Protein 6EX9 (pdb70)

CATH classification: 3.30.420.10

Structure (mmCIF, N/CA/C/O backbone):
data_6EX9
#
_entry.id   6EX9
#
_cell.length_a   96.519
_cell.length_b   96.519
_cell.length_c   48.489
_cell.angle_alpha   90.00
_cell.angle_beta   90.00
_cell.angle_gamma   90.00
#
_symmetry.space_group_name_H-M   'P 41 21 2'
#
loop_
_entity.id
_entity.type
_entity.pdbx_description
1 polymer Integrase
2 polymer 'Inhibitor Peptide'
3 water water
#
loop_
_atom_site.group_PDB
_atom_site.id
_atom_site.type_symbol
_atom_site.label_atom_id
_atom_site.label_alt_id
_atom_site.label_comp_id
_atom_site.label_asym_id
_atom_site.label_entity_id
_atom_site.label_seq_id
_atom_site.pdbx_PDB_ins_code
_atom_site.Cartn_x
_atom_site.Cartn_y
_atom_site.Cartn_z
_atom_site.occupancy
_atom_site.B_iso_or_equiv
_atom_site.auth_seq_id
_atom_site.auth_comp_id
_atom_site.auth_asym_i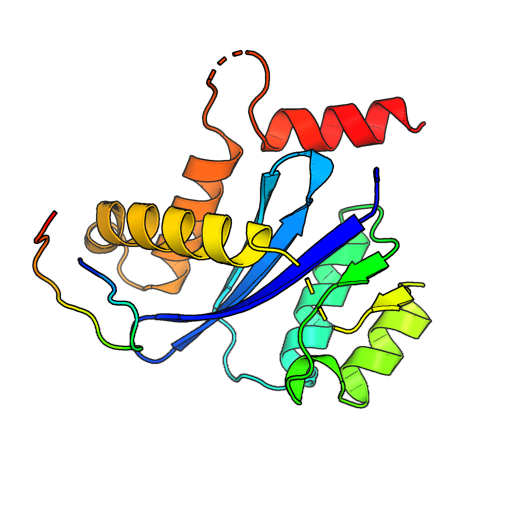d
_atom_site.auth_atom_id
_atom_site.pdbx_PDB_model_num
ATOM 1 N N . SER A 1 1 ? 26.448 34.509 14.068 1.00 70.15 57 SER A N 1
ATOM 2 C CA . SER A 1 1 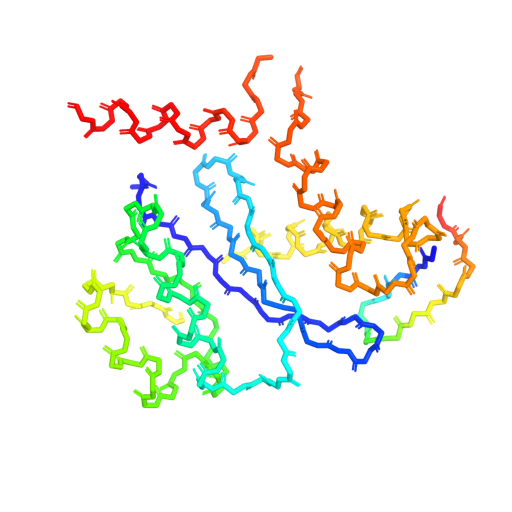? 25.420 34.594 13.027 1.00 66.24 57 SER A CA 1
ATOM 3 C C . SER A 1 1 ? 25.691 33.807 11.737 1.00 64.74 57 SER A C 1
ATOM 4 O O . SER A 1 1 ? 24.731 33.389 11.079 1.00 60.95 57 SER A O 1
ATOM 7 N N . PRO A 1 2 ? 26.975 33.614 11.343 1.00 67.40 58 PRO A N 1
ATOM 8 C CA . PRO A 1 2 ? 27.245 32.711 10.207 1.00 66.10 58 PRO A CA 1
ATOM 9 C C . PRO A 1 2 ? 26.601 31.323 10.295 1.00 58.49 58 PRO A C 1
ATOM 10 O O . PRO A 1 2 ? 26.381 30.705 9.248 1.00 51.89 58 PRO A O 1
ATOM 14 N N . GLY A 1 3 ? 26.276 30.828 11.501 1.00 56.03 59 GLY A N 1
ATOM 15 C CA . GLY A 1 3 ? 25.672 29.510 11.650 1.00 46.10 59 GLY A CA 1
ATOM 16 C C . GLY A 1 3 ? 24.335 29.406 12.375 1.00 46.75 59 GLY A C 1
ATOM 17 O O . GLY A 1 3 ? 24.029 28.350 12.939 1.00 45.99 59 GLY A O 1
ATOM 18 N N . ILE A 1 4 ? 23.517 30.463 12.366 1.00 47.90 60 ILE A N 1
ATOM 19 C CA . ILE A 1 4 ? 22.228 30.467 13.056 1.00 47.97 60 ILE A CA 1
ATOM 20 C C . ILE A 1 4 ? 21.108 30.282 12.035 1.00 44.09 60 ILE A C 1
ATOM 21 O O . ILE A 1 4 ? 21.037 31.008 11.039 1.00 42.81 60 ILE A O 1
ATOM 26 N N . TRP A 1 5 ? 20.231 29.319 12.285 1.00 41.69 61 TRP A N 1
ATOM 27 C CA . TRP A 1 5 ? 19.155 28.984 11.368 1.00 40.51 61 TRP A CA 1
ATOM 28 C C . TRP A 1 5 ? 17.834 28.972 12.116 1.00 48.77 61 TRP A C 1
ATOM 29 O O . TRP A 1 5 ? 17.769 28.616 13.295 1.00 45.14 61 TRP A O 1
ATOM 40 N N . GLN A 1 6 ? 16.777 29.349 11.414 1.00 45.29 62 GLN A N 1
ATOM 41 C CA . GLN A 1 6 ? 15.423 29.228 11.927 1.00 44.27 62 GLN A CA 1
ATOM 42 C C . GLN A 1 6 ? 14.692 28.158 11.130 1.00 47.44 62 GLN A C 1
ATOM 43 O O . GLN A 1 6 ? 14.701 28.181 9.888 1.00 39.80 62 GLN A O 1
ATOM 49 N N . LEU A 1 7 ? 14.066 27.225 11.844 1.00 43.56 63 LEU A N 1
ATOM 50 C CA . LEU A 1 7 ? 13.364 26.093 11.254 1.00 42.91 63 LEU A CA 1
ATOM 51 C C . LEU A 1 7 ? 11.896 26.167 11.629 1.00 51.65 63 LEU A C 1
ATOM 52 O O . LEU A 1 7 ? 11.564 26.382 12.800 1.00 51.65 63 LEU A O 1
ATOM 57 N N . ASP A 1 8 ? 11.018 25.970 10.653 1.00 45.97 64 ASP A N 1
ATOM 58 C CA . ASP A 1 8 ? 9.601 25.969 10.949 1.00 48.41 64 ASP A CA 1
ATOM 59 C C . ASP A 1 8 ? 8.894 24.909 10.127 1.00 52.75 64 ASP A C 1
ATOM 60 O O . ASP A 1 8 ? 9.409 24.392 9.133 1.00 48.83 64 ASP A O 1
ATOM 65 N N . CYS A 1 9 ? 7.679 24.609 10.557 1.00 55.66 65 CYS A N 1
ATOM 66 C CA . CYS A 1 9 ? 6.876 23.546 9.986 1.00 57.32 65 CYS A CA 1
ATOM 67 C C . CYS A 1 9 ? 5.526 24.138 9.607 1.00 57.77 65 CYS A C 1
ATOM 68 O O . CYS A 1 9 ? 4.773 24.573 10.481 1.00 57.32 65 CYS A O 1
ATOM 71 N N . THR A 1 10 ? 5.225 24.186 8.313 1.00 53.47 66 THR A N 1
ATOM 72 C CA . THR A 1 10 ? 3.969 24.761 7.860 1.00 53.13 66 THR A CA 1
ATOM 73 C C . THR A 1 10 ? 3.255 23.797 6.916 1.00 54.97 66 THR A C 1
ATOM 74 O O . THR A 1 10 ? 3.794 22.767 6.505 1.00 53.39 66 THR A O 1
ATOM 78 N N . HIS A 1 11 ? 2.015 24.145 6.579 1.00 52.74 67 HIS A N 1
ATOM 79 C CA . HIS A 1 11 ? 1.099 23.238 5.905 1.00 53.32 67 HIS A CA 1
ATOM 80 C C . HIS A 1 11 ? 0.584 23.878 4.630 1.00 49.05 67 HIS A C 1
ATOM 81 O O . HIS A 1 11 ? 0.134 25.025 4.659 1.00 54.37 67 HIS A O 1
ATOM 88 N N . LEU A 1 12 ? 0.644 23.131 3.524 1.00 49.25 68 LEU A N 1
ATOM 89 C CA . LEU A 1 12 ? 0.119 23.556 2.229 1.00 47.69 68 LEU A CA 1
ATOM 90 C C . LEU A 1 12 ? -0.502 22.366 1.536 1.00 47.20 68 LEU A C 1
ATOM 91 O O . LEU A 1 12 ? 0.129 21.313 1.447 1.00 47.11 68 LEU A O 1
ATOM 96 N N . GLU A 1 13 ? -1.710 22.556 1.001 1.00 50.55 69 GLU A N 1
ATOM 97 C CA . GLU A 1 13 ? -2.432 21.499 0.295 1.00 48.00 69 GLU A CA 1
ATOM 98 C C . GLU A 1 13 ? -2.586 20.254 1.160 1.00 42.51 69 GLU A C 1
ATOM 99 O O . GLU A 1 13 ? -2.563 19.130 0.665 1.00 47.88 69 GLU A O 1
ATOM 105 N N . GLY A 1 14 ? -2.751 20.445 2.464 1.00 47.12 70 GLY A N 1
ATOM 106 C CA . GLY A 1 14 ? -2.817 19.301 3.356 1.00 50.56 70 GLY A CA 1
ATOM 107 C C . GLY A 1 14 ? -1.556 18.467 3.360 1.00 55.76 70 GLY A C 1
ATOM 108 O O . GLY A 1 14 ? -1.628 17.239 3.453 1.00 57.48 70 GLY A O 1
ATOM 109 N N . LYS A 1 15 ? -0.399 19.101 3.218 1.00 53.68 71 LYS A N 1
ATOM 110 C CA . LYS A 1 15 ? 0.878 18.435 3.372 1.00 50.00 71 LYS A CA 1
ATOM 111 C C . LYS A 1 15 ? 1.743 19.272 4.298 1.00 50.58 71 LYS A C 1
ATOM 112 O O . LYS A 1 15 ? 1.404 20.402 4.654 1.00 51.02 71 LYS A O 1
ATOM 118 N N . VAL A 1 16 ? 2.882 18.715 4.676 1.00 50.74 72 VAL A N 1
ATOM 119 C CA . VAL A 1 16 ? 3.766 19.344 5.642 1.00 50.58 72 VAL A CA 1
ATOM 120 C C . VAL A 1 16 ? 5.015 19.813 4.919 1.00 44.86 72 VAL A C 1
ATOM 121 O O . VAL A 1 16 ? 5.622 19.050 4.156 1.00 50.44 72 VAL A O 1
ATOM 125 N N . ILE A 1 17 ? 5.390 21.065 5.150 1.00 41.95 73 ILE A N 1
ATOM 126 C CA . ILE A 1 17 ? 6.582 21.655 4.562 1.00 46.22 73 ILE A CA 1
ATOM 127 C C . ILE A 1 17 ? 7.523 22.059 5.678 1.00 42.57 73 ILE A C 1
ATOM 128 O O . ILE A 1 17 ? 7.160 22.855 6.551 1.00 45.85 73 ILE A O 1
ATOM 133 N N . LEU A 1 18 ? 8.733 21.541 5.627 1.00 40.17 74 LEU A N 1
ATOM 134 C CA . LEU A 1 18 ? 9.804 21.955 6.515 1.00 40.79 74 LEU A CA 1
ATOM 135 C C . LEU A 1 18 ? 10.583 23.104 5.895 1.00 43.06 74 LEU A C 1
ATOM 136 O O . LEU A 1 18 ? 11.041 23.000 4.750 1.00 41.34 74 LEU A O 1
ATOM 141 N N . VAL A 1 19 ? 10.751 24.187 6.647 1.00 36.73 75 VAL A N 1
ATOM 142 C CA . VAL A 1 19 ? 11.447 25.378 6.168 1.00 37.60 75 VAL A CA 1
ATOM 143 C C . VAL A 1 19 ? 12.617 25.692 7.083 1.00 43.92 75 VAL A C 1
ATOM 144 O O . VAL A 1 19 ? 12.432 25.857 8.299 1.00 38.76 75 VAL A O 1
ATOM 148 N N . ALA A 1 20 ? 13.811 25.798 6.493 1.00 33.67 76 ALA A N 1
ATOM 149 C CA . ALA A 1 20 ? 14.991 26.338 7.162 1.00 32.02 76 ALA A CA 1
ATOM 150 C C . ALA A 1 20 ? 15.393 27.670 6.528 1.00 38.13 76 ALA A C 1
ATOM 151 O O . ALA A 1 20 ? 15.516 27.786 5.295 1.00 31.05 76 ALA A O 1
ATOM 153 N N . VAL A 1 21 ? 15.595 28.670 7.376 1.00 31.40 77 VAL A N 1
ATOM 154 C CA . VAL A 1 21 ? 15.978 30.015 6.975 1.00 31.48 77 VAL A CA 1
ATOM 155 C C . VAL A 1 21 ? 17.301 30.331 7.633 1.00 36.35 77 VAL A C 1
ATOM 156 O O . VAL A 1 21 ? 17.408 30.299 8.865 1.00 33.36 77 VAL A O 1
ATOM 160 N N . HIS A 1 22 ? 18.310 30.613 6.826 1.00 28.49 78 HIS A N 1
ATOM 161 C CA . HIS A 1 22 ? 19.550 31.160 7.350 1.00 31.01 78 HIS A CA 1
ATOM 162 C C . HIS A 1 22 ? 19.320 32.640 7.643 1.00 34.78 78 HIS A C 1
ATOM 163 O O . HIS A 1 22 ? 19.254 33.466 6.721 1.00 30.38 78 HIS A O 1
ATOM 170 N N . VAL A 1 23 ? 19.201 32.979 8.927 1.00 35.19 79 VAL A N 1
ATOM 171 C CA . VAL A 1 23 ? 18.642 34.277 9.301 1.00 33.42 79 VAL A CA 1
ATOM 172 C C . VAL A 1 23 ? 19.450 35.420 8.703 1.00 34.22 79 VAL A C 1
ATOM 173 O O . VAL A 1 23 ? 18.887 36.394 8.195 1.00 39.28 79 VAL A O 1
ATOM 177 N N . ALA A 1 24 ? 20.775 35.300 8.714 1.00 34.84 80 ALA A N 1
ATOM 178 C CA . ALA A 1 24 ? 21.631 36.419 8.350 1.00 34.05 80 ALA A CA 1
ATOM 179 C C . ALA A 1 24 ? 21.573 36.738 6.864 1.00 35.22 80 ALA A C 1
ATOM 180 O O . ALA A 1 24 ? 21.854 37.874 6.461 1.00 35.31 80 ALA A O 1
ATOM 182 N N . SER A 1 25 ? 21.242 35.761 6.033 1.00 32.76 81 SER A N 1
ATOM 183 C CA . SER A 1 25 ? 21.240 35.964 4.594 1.00 28.56 81 SER A CA 1
ATOM 184 C C . SER A 1 25 ? 19.853 35.972 3.988 1.00 31.98 81 SER A C 1
ATOM 185 O O . SER A 1 25 ? 19.693 36.445 2.859 1.00 33.06 81 SER A O 1
ATOM 188 N N . GLY A 1 26 ? 18.862 35.437 4.689 1.00 34.19 82 GLY A N 1
ATOM 189 C CA . GLY A 1 26 ? 17.583 35.107 4.110 1.00 31.93 82 GLY A CA 1
ATOM 190 C C . GLY A 1 26 ? 17.577 33.872 3.227 1.00 31.98 82 GLY A C 1
ATOM 191 O O . GLY A 1 26 ? 16.544 33.567 2.641 1.00 33.19 82 GLY A O 1
ATOM 192 N N . TYR A 1 27 ? 18.689 33.148 3.122 1.00 32.67 83 TYR A N 1
ATOM 193 C CA . TYR A 1 27 ? 18.697 31.918 2.346 1.00 28.97 83 TYR A CA 1
ATOM 194 C C . TYR A 1 27 ? 17.740 30.895 2.938 1.00 33.98 83 TYR A C 1
ATOM 195 O O . TYR A 1 27 ? 17.642 30.722 4.167 1.00 30.49 83 TYR A O 1
ATOM 204 N N . ILE A 1 28 ? 17.054 30.185 2.052 1.00 25.88 84 ILE A N 1
ATOM 205 C CA . ILE A 1 28 ? 16.024 29.229 2.443 1.00 29.39 84 ILE A CA 1
ATOM 206 C C . ILE A 1 28 ? 16.329 27.847 1.885 1.00 34.89 84 ILE A C 1
ATOM 207 O O . ILE A 1 28 ? 16.790 27.695 0.742 1.00 30.04 84 ILE A O 1
ATOM 212 N N . GLU A 1 29 ? 16.042 26.838 2.691 1.00 29.49 85 GLU A N 1
ATOM 213 C CA . GLU A 1 29 ? 15.878 25.459 2.240 1.00 31.59 85 GLU A CA 1
ATOM 214 C C . GLU A 1 29 ? 14.556 24.920 2.752 1.00 35.79 85 GLU A C 1
ATOM 215 O O . GLU A 1 29 ? 14.137 25.230 3.873 1.00 35.50 85 GLU A O 1
ATOM 221 N N . ALA A 1 30 ? 13.895 24.113 1.927 1.00 32.98 86 ALA A N 1
ATOM 222 C CA . ALA A 1 30 ? 12.560 23.653 2.271 1.00 31.35 86 ALA A CA 1
ATOM 223 C C . ALA A 1 30 ? 12.319 22.294 1.641 1.00 42.04 86 ALA A C 1
ATOM 224 O O . ALA A 1 30 ? 12.895 21.963 0.598 1.00 41.66 86 ALA A O 1
ATOM 226 N N . GLU A 1 31 ? 11.457 21.508 2.277 1.00 38.64 87 GLU A N 1
ATOM 227 C CA . GLU A 1 31 ? 11.116 20.211 1.715 1.00 41.92 87 GLU A CA 1
ATOM 228 C C . GLU A 1 31 ? 9.732 19.790 2.179 1.00 39.30 87 GLU A C 1
ATOM 229 O O . GLU A 1 31 ? 9.319 20.114 3.296 1.00 40.17 87 GLU A O 1
ATOM 235 N N . VAL A 1 32 ? 9.012 19.091 1.307 1.00 46.78 88 VAL A N 1
ATOM 236 C CA . VAL A 1 32 ? 7.753 18.469 1.700 1.00 46.16 88 VAL A CA 1
ATOM 237 C C . VAL A 1 32 ? 8.078 17.130 2.346 1.00 45.82 88 VAL A C 1
ATOM 238 O O . VAL A 1 32 ? 8.726 16.279 1.730 1.00 46.72 88 VAL A O 1
ATOM 242 N N . ILE A 1 33 ? 7.681 16.966 3.604 1.00 46.53 89 ILE A N 1
ATOM 243 C CA . ILE A 1 33 ? 8.012 15.758 4.360 1.00 51.86 89 ILE A CA 1
ATOM 244 C C . ILE A 1 33 ? 6.773 14.876 4.470 1.00 55.98 89 ILE A C 1
ATOM 245 O O . ILE A 1 33 ? 5.644 15.389 4.534 1.00 57.29 89 ILE A O 1
ATOM 250 N N . PRO A 1 34 ? 6.941 13.553 4.483 1.00 60.03 90 PRO A N 1
ATOM 251 C CA . PRO A 1 34 ? 5.771 12.670 4.603 1.00 59.71 90 PRO A CA 1
ATOM 252 C C . PRO A 1 34 ? 4.943 12.918 5.845 1.00 60.84 90 PRO A C 1
ATOM 253 O O . PRO A 1 34 ? 3.710 12.855 5.772 1.00 61.87 90 PRO A O 1
ATOM 257 N N . ALA A 1 35 ? 5.576 13.212 6.981 1.00 59.81 91 ALA A N 1
ATOM 258 C CA . ALA A 1 35 ? 4.827 13.395 8.214 1.00 59.15 91 ALA A CA 1
ATOM 259 C C . ALA A 1 35 ? 5.597 14.298 9.164 1.00 62.56 91 ALA A C 1
ATOM 260 O O . ALA A 1 35 ? 6.830 14.366 9.133 1.00 62.28 91 ALA A O 1
ATOM 262 N N . GLU A 1 36 ? 4.841 14.967 10.036 1.00 65.11 92 GLU A N 1
ATOM 263 C CA . GLU A 1 36 ? 5.360 15.963 10.967 1.00 61.81 92 GLU A CA 1
ATOM 264 C C . GLU A 1 36 ? 6.030 15.301 12.170 1.00 6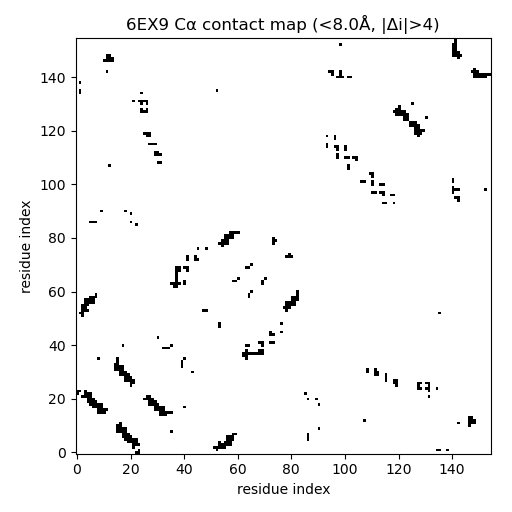7.59 92 GLU A C 1
ATOM 265 O O . GLU A 1 36 ? 5.701 15.609 13.321 1.00 67.88 92 GLU A O 1
ATOM 271 N N . THR A 1 37 ? 6.969 14.394 11.916 1.00 64.74 93 THR A N 1
ATOM 272 C CA . THR A 1 37 ? 7.599 13.594 12.955 1.00 59.54 93 THR A CA 1
ATOM 273 C C . THR A 1 37 ? 9.045 14.017 13.161 1.00 61.77 93 THR A C 1
ATOM 274 O O . THR A 1 37 ? 9.668 14.632 12.292 1.00 56.41 93 THR A O 1
ATOM 278 N N . GLY A 1 38 ? 9.575 13.662 14.334 1.00 60.71 94 GLY A N 1
ATOM 279 C CA . GLY A 1 38 ? 10.984 13.881 14.592 1.00 56.44 94 GLY A CA 1
ATOM 280 C C . GLY A 1 38 ? 11.883 13.163 13.605 1.00 53.78 94 GLY A C 1
ATOM 281 O O . GLY A 1 38 ? 12.948 13.674 13.248 1.00 52.80 94 GLY A O 1
ATOM 282 N N . GLN A 1 39 ? 11.472 11.976 13.147 1.00 51.79 95 GLN A N 1
ATOM 283 C CA . GLN A 1 39 ? 12.305 11.215 12.219 1.00 54.56 95 GLN A CA 1
ATOM 284 C C . GLN A 1 39 ? 12.585 12.021 10.954 1.00 46.25 95 GLN A C 1
ATOM 285 O O . GLN A 1 39 ? 13.736 12.175 10.552 1.00 43.48 95 GLN A O 1
ATOM 287 N N . GLU A 1 40 ? 11.541 12.583 10.349 1.00 48.47 96 GLU A N 1
ATOM 288 C CA . GLU A 1 40 ? 11.698 13.352 9.116 1.00 50.52 96 GLU A CA 1
ATOM 289 C C . GLU A 1 40 ? 12.432 14.669 9.352 1.00 45.08 96 GLU A C 1
ATOM 290 O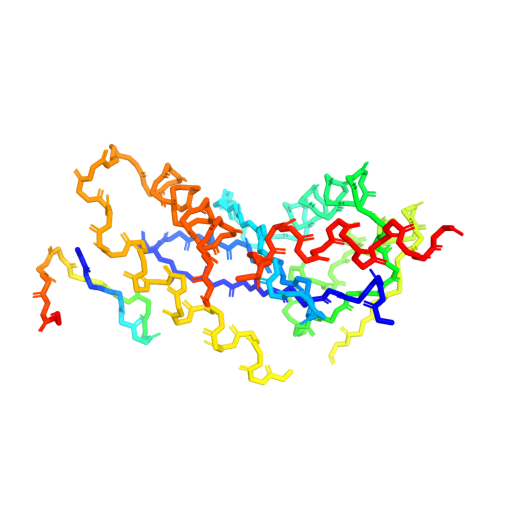 O . GLU A 1 40 ? 13.161 15.136 8.469 1.00 41.65 96 GLU A O 1
ATOM 296 N N . THR A 1 41 ? 12.259 15.273 10.530 1.00 43.04 97 THR A N 1
ATOM 297 C CA . THR A 1 41 ? 12.984 16.495 10.859 1.00 43.38 97 THR A CA 1
ATOM 298 C C . THR A 1 41 ? 14.461 16.209 11.082 1.00 43.53 97 THR A C 1
ATOM 299 O O . THR A 1 41 ? 15.322 17.041 10.763 1.00 41.89 97 THR A O 1
ATOM 303 N N . ALA A 1 42 ? 14.773 15.039 11.632 1.00 41.45 98 ALA A N 1
ATOM 304 C CA . ALA A 1 42 ? 16.165 14.675 11.851 1.00 41.45 98 ALA A CA 1
ATOM 305 C C . ALA A 1 42 ? 16.868 14.428 10.533 1.00 37.92 98 ALA A C 1
ATOM 306 O O . ALA A 1 42 ? 18.034 14.797 10.362 1.00 37.66 98 ALA A O 1
ATOM 308 N N . TYR A 1 43 ? 16.179 13.776 9.600 1.00 36.76 99 TYR A N 1
ATOM 309 C CA . TYR A 1 43 ? 16.754 13.570 8.283 1.00 39.95 99 TYR A CA 1
ATOM 310 C C . TYR A 1 43 ? 17.081 14.907 7.618 1.00 32.33 99 TYR A C 1
ATOM 311 O O . TYR A 1 43 ? 18.214 15.141 7.192 1.00 34.16 99 TYR A O 1
ATOM 320 N N . PHE A 1 44 ? 16.091 15.802 7.548 1.00 37.72 100 PHE A N 1
ATOM 321 C CA . PHE A 1 44 ? 16.265 17.136 6.977 1.00 35.05 100 PHE A CA 1
ATOM 322 C C . PHE A 1 44 ? 17.434 17.874 7.620 1.00 36.50 100 PHE A C 1
ATOM 323 O O . PHE A 1 44 ? 18.286 18.430 6.926 1.00 34.58 100 PHE A O 1
ATOM 331 N N . LEU A 1 45 ? 17.501 17.875 8.955 1.00 36.49 101 LEU A N 1
ATOM 332 C CA . LEU A 1 45 ? 18.596 18.549 9.641 1.00 37.25 101 LEU A CA 1
ATOM 333 C C . LEU A 1 45 ? 19.944 17.938 9.296 1.00 37.19 101 LEU A C 1
ATOM 334 O O . LEU A 1 45 ? 20.939 18.658 9.132 1.00 34.50 101 LEU A O 1
ATOM 339 N N . LEU A 1 46 ? 20.007 16.612 9.198 1.00 33.93 102 LEU A N 1
ATOM 340 C CA . LEU A 1 46 ? 21.275 15.973 8.876 1.00 36.84 102 LEU A CA 1
ATOM 341 C C . LEU A 1 46 ? 21.774 16.411 7.509 1.00 32.10 102 LEU A C 1
ATOM 342 O O . LEU A 1 46 ? 22.961 16.704 7.335 1.00 32.56 102 LEU A O 1
ATOM 347 N N . LYS A 1 47 ? 20.879 16.418 6.523 1.00 34.81 103 LYS A N 1
ATOM 348 C CA . LYS A 1 47 ? 21.211 16.941 5.201 1.00 36.60 103 LYS A CA 1
ATOM 349 C C . LYS A 1 47 ? 21.652 18.396 5.285 1.00 35.69 103 LYS A C 1
ATOM 350 O O . LYS A 1 47 ? 22.659 18.784 4.684 1.00 33.68 103 LYS A O 1
ATOM 356 N N . LEU A 1 48 ? 20.890 19.228 6.009 1.00 31.30 104 LEU A N 1
ATOM 357 C CA . LEU A 1 48 ? 21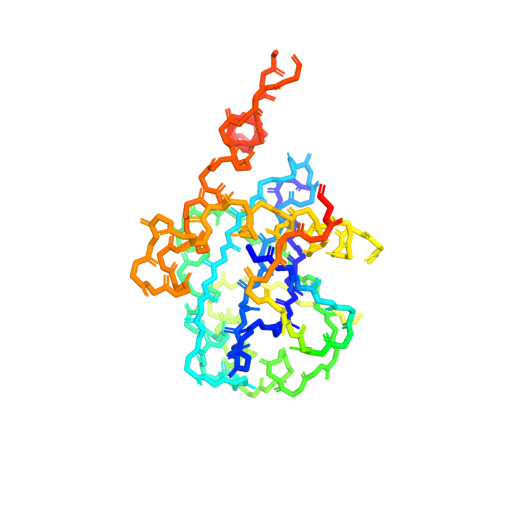.263 20.635 6.143 1.00 33.41 104 LEU A CA 1
ATOM 358 C C . LEU A 1 48 ? 22.666 20.778 6.716 1.00 34.79 104 LEU A C 1
ATOM 359 O O . LEU A 1 48 ? 23.472 21.591 6.245 1.00 30.42 104 LEU A O 1
ATOM 364 N N . ALA A 1 49 ? 22.978 20.001 7.743 1.00 33.91 105 ALA A N 1
ATOM 365 C CA . ALA A 1 49 ? 24.256 20.181 8.419 1.00 33.31 105 ALA A CA 1
ATOM 366 C C . ALA A 1 49 ? 25.437 19.717 7.575 1.00 34.05 105 ALA A C 1
ATOM 367 O O . ALA A 1 49 ? 26.559 20.156 7.818 1.00 34.09 105 ALA A O 1
ATOM 369 N N . GLY A 1 50 ? 25.225 18.828 6.607 1.00 33.56 106 GLY A N 1
ATOM 370 C CA . GLY A 1 50 ? 26.355 18.413 5.791 1.00 33.95 106 GLY A CA 1
ATOM 371 C C . GLY A 1 50 ? 26.729 19.385 4.691 1.00 36.36 106 GLY A C 1
ATOM 372 O O . GLY A 1 50 ? 27.782 19.228 4.063 1.00 37.94 106 GLY A O 1
ATOM 373 N N . ARG A 1 51 ? 25.863 20.362 4.431 1.00 38.57 107 ARG A N 1
ATOM 374 C CA . ARG A 1 51 ? 26.042 21.404 3.421 1.00 36.35 107 ARG A CA 1
ATOM 375 C C . ARG A 1 51 ? 26.604 22.689 3.980 1.00 35.57 107 ARG A C 1
ATOM 376 O O . ARG A 1 51 ? 27.405 23.341 3.323 1.00 39.24 107 ARG A O 1
ATOM 384 N N . TRP A 1 52 ? 26.140 23.093 5.160 1.00 37.40 108 TRP A N 1
ATOM 385 C CA . TRP A 1 52 ? 26.406 24.407 5.712 1.00 32.51 108 TRP A CA 1
ATOM 386 C C . TRP A 1 52 ? 26.924 24.267 7.133 1.00 43.04 108 TRP A C 1
ATOM 387 O O . TRP A 1 52 ? 26.610 23.283 7.819 1.00 38.15 108 TRP A O 1
ATOM 398 N N . PRO A 1 53 ? 27.705 25.245 7.615 1.00 43.21 109 PRO A N 1
ATOM 399 C CA . PRO A 1 53 ? 28.044 25.260 9.043 1.00 43.20 109 PRO A CA 1
ATOM 400 C C . PRO A 1 53 ? 26.806 25.578 9.842 1.00 44.90 109 PRO A C 1
ATOM 401 O O . PRO A 1 53 ? 26.495 26.757 10.020 1.00 54.41 109 PRO A O 1
ATOM 405 N N . VAL A 1 54 ? 26.070 24.563 10.282 1.00 42.89 110 VAL A N 1
ATOM 406 C CA . VAL A 1 54 ? 24.876 24.740 11.101 1.00 45.42 110 VAL A CA 1
ATOM 407 C C . VAL A 1 54 ? 25.294 24.612 12.562 1.00 49.99 110 VAL A C 1
ATOM 408 O O . VAL A 1 54 ? 25.649 23.520 13.019 1.00 51.92 110 VAL A O 1
ATOM 412 N N . LYS A 1 55 ? 25.246 25.709 13.311 1.00 48.16 111 LYS A N 1
ATOM 413 C CA . LYS A 1 55 ? 25.664 25.686 14.709 1.00 50.66 111 LYS A CA 1
ATOM 414 C C . LYS A 1 55 ? 24.510 25.734 15.694 1.00 51.13 111 LYS A C 1
ATOM 415 O O . LYS A 1 55 ? 24.534 25.023 16.702 1.00 54.75 111 LYS A O 1
ATOM 421 N N . THR A 1 56 ? 23.491 26.543 15.425 1.00 49.81 112 THR A N 1
ATOM 422 C CA . THR A 1 56 ? 22.342 26.671 16.303 1.00 50.54 112 THR A CA 1
ATOM 423 C C . THR A 1 56 ? 21.082 26.709 15.464 1.00 49.48 112 THR A C 1
ATOM 424 O O . THR A 1 56 ? 21.046 27.383 14.434 1.00 49.15 112 THR A O 1
ATOM 428 N N . ILE A 1 57 ? 20.048 26.000 15.909 1.00 53.92 113 ILE A N 1
ATOM 429 C CA . ILE A 1 57 ? 18.737 26.054 15.276 1.00 52.25 113 ILE A CA 1
ATOM 430 C C . ILE A 1 57 ? 17.735 26.572 16.292 1.00 50.94 113 ILE A C 1
ATOM 431 O O . ILE A 1 57 ? 17.763 26.178 17.460 1.00 53.05 113 ILE A O 1
ATOM 436 N N . HIS A 1 58 ? 16.883 27.488 15.852 1.00 53.31 114 HIS A N 1
ATOM 437 C CA . HIS A 1 58 ? 15.746 27.959 16.626 1.00 52.79 114 HIS A CA 1
ATOM 438 C C . HIS A 1 58 ? 14.490 27.356 16.029 1.00 52.57 114 HIS A C 1
ATOM 439 O O . HIS A 1 58 ? 14.249 27.486 14.824 1.00 51.91 114 HIS A O 1
ATOM 446 N N . THR A 1 59 ? 13.708 26.683 16.862 1.00 52.74 115 THR A N 1
ATOM 447 C CA . THR A 1 59 ? 12.451 26.082 16.453 1.00 54.21 115 THR A CA 1
ATOM 448 C C . THR A 1 59 ? 11.375 26.463 17.461 1.00 59.36 115 THR A C 1
ATOM 449 O O . THR A 1 59 ? 11.658 27.048 18.508 1.00 60.52 115 THR A O 1
ATOM 453 N N . ASP A 1 60 ? 10.124 26.123 17.146 1.00 62.57 116 ASP A N 1
ATOM 454 C CA . ASP A 1 60 ? 9.093 26.194 18.173 1.00 61.05 116 ASP A CA 1
ATOM 455 C C . ASP A 1 60 ? 9.201 24.938 19.031 1.00 64.05 116 ASP A C 1
ATOM 456 O O . ASP A 1 60 ? 10.240 24.270 19.024 1.00 61.77 116 ASP A O 1
ATOM 461 N N . ASN A 1 61 ? 8.148 24.594 19.768 1.00 69.15 117 ASN A N 1
ATOM 462 C CA . ASN A 1 61 ? 8.208 23.480 20.705 1.00 68.98 117 ASN A CA 1
ATOM 463 C C . ASN A 1 61 ? 7.371 22.289 20.257 1.00 71.21 117 ASN A C 1
ATOM 464 O O . ASN A 1 61 ? 7.072 21.408 21.071 1.00 73.16 117 ASN A O 1
ATOM 469 N N . GLY A 1 62 ? 6.996 22.242 18.980 1.00 68.69 118 GLY A N 1
ATOM 470 C CA . GLY A 1 62 ? 6.274 21.107 18.439 1.00 73.42 118 GLY A CA 1
ATOM 471 C C . GLY A 1 62 ? 6.978 19.791 18.707 1.00 75.31 118 GLY A C 1
ATOM 472 O O . GLY A 1 62 ? 8.200 19.766 18.893 1.00 72.30 118 GLY A O 1
ATOM 473 N N . SER A 1 63 ? 6.216 18.693 18.740 1.00 75.93 119 SER A N 1
ATOM 474 C CA . SER A 1 63 ? 6.791 17.387 19.047 1.00 75.89 119 SER A CA 1
ATOM 475 C C . SER A 1 63 ? 7.793 16.923 17.993 1.00 75.40 119 SER A C 1
ATOM 476 O O . SER A 1 63 ? 8.618 16.047 18.283 1.00 73.04 119 SER A O 1
ATOM 479 N N . ASN A 1 64 ? 7.753 17.499 16.786 1.00 75.08 120 ASN A N 1
ATOM 480 C CA . ASN A 1 64 ? 8.688 17.109 15.736 1.00 68.65 120 ASN A CA 1
ATOM 481 C C . ASN A 1 64 ? 10.070 17.732 15.901 1.00 64.39 120 ASN A C 1
ATOM 482 O O . ASN A 1 64 ? 11.030 17.207 15.334 1.00 65.65 120 ASN A O 1
ATOM 487 N N . PHE A 1 65 ? 10.197 18.826 16.660 1.00 64.08 121 PHE A N 1
ATOM 488 C CA . PHE A 1 65 ? 11.483 19.478 16.893 1.00 64.74 121 PHE A CA 1
ATOM 489 C C . PHE A 1 65 ? 12.081 19.165 18.256 1.00 67.97 121 PHE A C 1
ATOM 490 O O . PHE A 1 65 ? 13.257 19.475 18.483 1.00 65.63 121 PHE A O 1
ATOM 498 N N . THR A 1 66 ? 11.300 18.581 19.166 1.00 66.22 122 THR A N 1
ATOM 499 C CA . THR A 1 66 ? 11.765 18.223 20.497 1.00 68.73 122 THR A CA 1
ATOM 500 C C . THR A 1 66 ? 11.924 16.721 20.698 1.00 70.34 122 THR A C 1
ATOM 501 O O . THR A 1 66 ? 12.450 16.308 21.737 1.00 73.14 122 THR A O 1
ATOM 505 N N . GLY A 1 67 ? 11.492 15.903 19.743 1.00 66.33 123 GLY A N 1
ATOM 506 C CA . GLY A 1 67 ? 11.532 14.460 19.901 1.00 62.98 123 GLY A CA 1
ATOM 507 C C . GLY A 1 67 ? 12.938 13.915 20.098 1.00 61.81 123 GLY A C 1
ATOM 508 O O . GLY A 1 67 ? 13.949 14.612 20.019 1.00 62.93 123 GLY A O 1
ATOM 509 N N . ALA A 1 68 ? 12.987 12.610 20.365 1.00 59.83 124 ALA A N 1
ATOM 510 C CA . ALA A 1 68 ? 14.259 11.975 20.690 1.00 59.28 124 ALA A CA 1
ATOM 511 C C . ALA A 1 68 ? 15.164 11.888 19.470 1.00 59.60 124 ALA A C 1
ATOM 512 O O . ALA A 1 68 ? 16.383 12.063 19.578 1.00 60.39 124 ALA A O 1
ATOM 514 N N . THR A 1 69 ? 14.589 11.607 18.301 1.00 56.45 125 THR A N 1
ATOM 515 C CA . THR A 1 69 ? 15.406 11.438 17.108 1.00 58.04 125 THR A CA 1
ATOM 516 C C . THR A 1 69 ? 16.041 12.756 16.679 1.00 53.63 125 THR A C 1
ATOM 517 O O . THR A 1 69 ? 17.182 12.776 16.205 1.00 53.29 125 THR A O 1
ATOM 521 N N . VAL A 1 70 ? 15.328 13.869 16.862 1.00 51.88 126 VAL A N 1
ATOM 522 C CA . VAL A 1 70 ? 15.902 15.175 16.551 1.00 53.88 126 VAL A CA 1
ATOM 52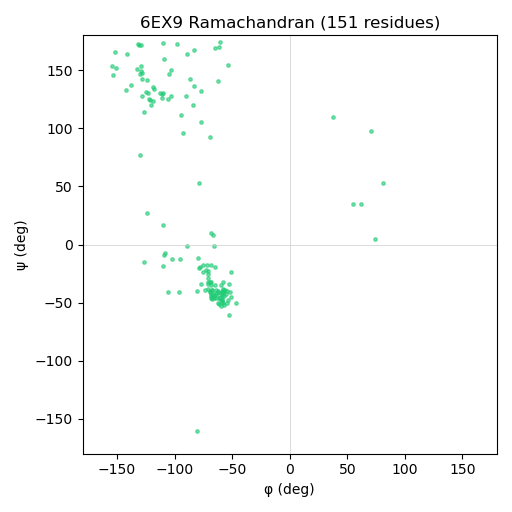3 C C . VAL A 1 70 ? 17.048 15.501 17.500 1.00 59.59 126 VAL A C 1
ATOM 524 O O . VAL A 1 70 ? 18.098 16.004 17.077 1.00 56.69 126 VAL A O 1
ATOM 528 N N . ARG A 1 71 ? 16.869 15.222 18.795 1.00 58.95 127 ARG A N 1
ATOM 529 C CA . ARG A 1 71 ? 17.920 15.503 19.772 1.00 58.63 127 ARG A CA 1
ATOM 530 C C . ARG A 1 71 ? 19.213 14.768 19.430 1.00 53.92 127 ARG A C 1
ATOM 531 O O . ARG A 1 71 ? 20.309 15.331 19.554 1.00 55.81 127 ARG A O 1
ATOM 533 N N . ALA A 1 72 ? 19.105 13.515 18.986 1.00 53.18 128 ALA A N 1
ATOM 534 C CA . ALA A 1 72 ? 20.295 12.731 18.669 1.00 54.81 128 ALA A CA 1
ATOM 535 C C . ALA A 1 72 ? 21.013 13.269 17.435 1.00 53.25 128 ALA A C 1
ATOM 536 O O . ALA A 1 72 ? 22.245 13.363 17.422 1.00 55.71 128 ALA A O 1
ATOM 538 N N . ALA A 1 73 ? 20.262 13.603 16.379 1.00 57.44 129 ALA A N 1
ATOM 539 C CA . ALA A 1 73 ? 20.873 14.173 15.183 1.00 48.95 129 ALA A CA 1
ATOM 540 C C . ALA A 1 73 ? 21.632 15.452 15.511 1.00 48.12 129 ALA A C 1
ATOM 541 O O . ALA A 1 73 ? 22.740 15.670 15.013 1.00 50.36 129 ALA A O 1
ATOM 543 N N . CYS A 1 74 ? 21.056 16.308 16.357 1.00 51.16 130 CYS A N 1
ATOM 544 C CA . CYS A 1 74 ? 21.743 17.539 16.728 1.00 46.96 130 CYS A CA 1
ATOM 545 C C . CYS A 1 74 ? 22.982 17.257 17.565 1.00 51.99 130 CYS A C 1
ATOM 546 O O . CYS A 1 74 ? 24.004 17.934 17.412 1.00 52.31 130 CYS A O 1
ATOM 549 N N . ASP A 1 75 ? 22.910 16.278 18.472 1.00 55.48 131 ASP A N 1
ATOM 550 C CA . ASP A 1 75 ? 24.114 15.870 19.189 1.00 53.70 131 ASP A CA 1
ATOM 551 C C . ASP A 1 75 ? 25.185 15.416 18.209 1.00 49.26 131 ASP A C 1
ATOM 552 O O . ASP A 1 75 ? 26.327 15.878 18.259 1.00 52.87 131 ASP A O 1
ATOM 554 N N . TRP A 1 76 ? 24.815 14.527 17.290 1.00 48.15 132 TRP A N 1
ATOM 555 C CA . TRP A 1 76 ? 25.789 13.944 16.377 1.00 47.33 132 TRP A CA 1
ATOM 556 C C . TRP A 1 76 ? 26.406 15.003 15.465 1.00 53.21 132 TRP A C 1
ATOM 557 O O . TRP A 1 76 ? 27.632 15.052 15.287 1.00 50.34 132 TRP A O 1
ATOM 568 N N . ALA A 1 77 ? 25.572 15.869 14.883 1.00 51.63 133 ALA A N 1
ATOM 569 C CA . ALA A 1 77 ? 26.064 16.949 14.034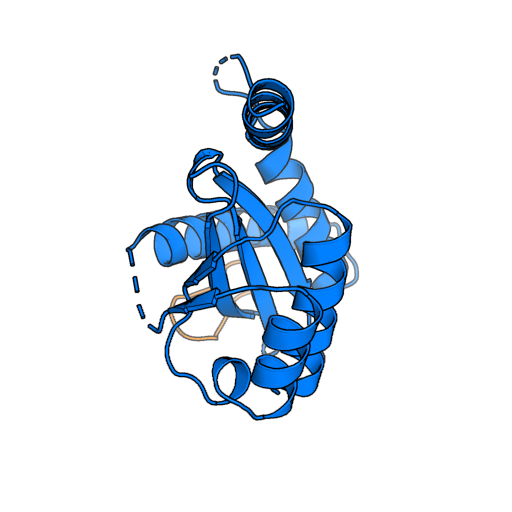 1.00 49.72 133 ALA A CA 1
ATOM 570 C C . ALA A 1 77 ? 26.674 18.094 14.830 1.00 50.03 133 ALA A C 1
ATOM 571 O O . ALA A 1 77 ? 27.402 18.907 14.259 1.00 52.97 133 ALA A O 1
ATOM 573 N N . GLY A 1 78 ? 26.393 18.185 16.125 1.00 53.25 134 GLY A N 1
ATOM 574 C CA . GLY A 1 78 ? 26.958 19.265 16.906 1.00 51.41 134 GLY A CA 1
ATOM 575 C C . GLY A 1 78 ? 26.186 20.553 16.730 1.00 52.36 134 GLY A C 1
ATOM 576 O O . GLY A 1 78 ? 26.757 21.603 16.419 1.00 55.47 134 GLY A O 1
ATOM 577 N N . ILE A 1 79 ? 24.877 20.474 16.937 1.00 49.23 135 ILE A N 1
ATOM 578 C CA . ILE A 1 79 ? 23.970 21.593 16.746 1.00 54.00 135 ILE A CA 1
ATOM 579 C C . ILE A 1 79 ? 23.269 21.857 18.064 1.00 53.03 135 ILE A C 1
ATOM 580 O O . ILE A 1 79 ? 22.625 20.958 18.616 1.00 59.20 135 ILE A O 1
ATOM 585 N N . LYS A 1 80 ? 23.366 23.090 18.550 1.00 55.52 136 LYS A N 1
ATOM 586 C CA . LYS A 1 80 ? 22.596 23.510 19.707 1.00 50.97 136 LYS A CA 1
ATOM 587 C C . LYS A 1 80 ? 21.195 23.924 19.276 1.00 57.22 136 LYS A C 1
ATOM 588 O O . LYS A 1 80 ? 21.023 24.618 18.272 1.00 56.56 136 LYS A O 1
ATOM 590 N N . GLN A 1 81 ? 20.192 23.495 20.035 1.00 54.96 137 GLN A N 1
ATOM 591 C CA . GLN A 1 81 ? 18.814 23.879 19.776 1.00 58.59 137 GLN A CA 1
ATOM 592 C C . GLN A 1 81 ? 18.344 24.943 20.760 1.00 63.61 137 GLN A C 1
ATOM 593 O O . GLN A 1 81 ? 18.806 25.011 21.900 1.00 68.83 137 GLN A O 1
ATOM 599 N N . GLU A 1 82 ? 17.418 25.779 20.294 1.00 63.90 138 GLU A N 1
ATOM 600 C CA . GLU A 1 82 ? 16.684 26.725 21.116 1.00 64.24 138 GLU A CA 1
ATOM 601 C C . GLU A 1 82 ? 15.211 26.603 20.764 1.00 65.88 138 GLU A C 1
ATOM 602 O O . GLU A 1 82 ? 14.862 26.248 19.635 1.00 65.89 138 GLU A O 1
ATOM 608 N N . PHE A 1 83 ? 14.345 26.900 21.734 1.00 63.82 139 PHE A N 1
ATOM 609 C CA . PHE A 1 83 ? 12.907 26.656 21.558 1.00 64.15 139 PHE A CA 1
ATOM 610 C C . PHE A 1 83 ? 12.005 27.845 21.899 1.00 68.69 139 PHE A C 1
ATOM 611 O O . PHE A 1 83 ? 12.465 28.975 22.062 1.00 71.59 139 PHE A O 1
ATOM 619 N N . GLN A 1 92 ? 11.400 34.496 16.063 1.00 78.36 148 GLN A N 1
ATOM 620 C CA . GLN A 1 92 ? 10.965 35.806 15.591 1.00 81.32 148 GLN A CA 1
ATOM 621 C C . GLN A 1 92 ? 9.928 35.697 14.466 1.00 78.40 148 GLN A C 1
ATOM 622 O O . GLN A 1 92 ? 9.634 34.602 13.970 1.00 74.70 148 GLN A O 1
ATOM 624 N N . GLY A 1 93 ? 9.370 36.849 14.076 1.00 77.95 149 GLY A N 1
ATOM 625 C CA . GLY A 1 93 ? 8.584 36.986 12.869 1.00 70.79 149 GLY A CA 1
ATOM 626 C C . GLY A 1 93 ? 9.383 36.840 11.596 1.00 66.10 149 GLY A C 1
ATOM 627 O O . GLY A 1 93 ? 8.882 37.137 10.508 1.00 69.12 149 GLY A O 1
ATOM 628 N N . VAL A 1 94 ? 10.642 36.412 11.710 1.00 63.54 150 VAL A N 1
ATOM 629 C CA . VAL A 1 94 ? 11.409 36.012 10.541 1.00 57.91 150 VAL A CA 1
ATOM 630 C C . VAL A 1 94 ? 10.778 34.784 9.904 1.00 56.45 150 VAL A C 1
ATOM 631 O O . VAL A 1 94 ? 10.624 34.712 8.682 1.00 53.66 150 VAL A O 1
ATOM 635 N N . VAL A 1 95 ? 10.380 33.811 10.727 1.00 59.14 151 VAL A N 1
ATOM 636 C CA . VAL A 1 95 ? 9.719 32.608 10.221 1.00 54.89 151 VAL A CA 1
ATOM 637 C C . VAL A 1 95 ? 8.467 32.979 9.441 1.00 56.95 151 VAL A C 1
ATOM 638 O O . VAL A 1 95 ? 8.280 32.560 8.292 1.00 60.24 151 VAL A O 1
ATOM 640 N N . GLU A 1 96 ? 7.600 33.789 10.052 1.00 57.52 152 GLU A N 1
ATOM 641 C CA . GLU A 1 96 ? 6.350 34.174 9.408 1.00 56.06 152 GLU A CA 1
ATOM 642 C C . GLU A 1 96 ? 6.602 34.999 8.155 1.00 57.09 152 GLU A C 1
ATOM 643 O O . GLU A 1 96 ? 5.895 34.845 7.149 1.00 58.19 152 GLU A O 1
ATOM 645 N N . SER A 1 97 ? 7.596 35.889 8.195 1.00 56.36 153 SER A N 1
ATOM 646 C CA . SER A 1 97 ? 7.939 36.633 6.991 1.00 51.43 153 SER A CA 1
ATOM 647 C C . SER A 1 97 ? 8.295 35.687 5.855 1.00 50.23 153 SER A C 1
ATOM 648 O O . SER A 1 97 ? 7.916 35.914 4.701 1.00 50.22 153 SER A O 1
ATOM 651 N N . MET A 1 98 ? 9.014 34.610 6.160 1.00 50.74 154 MET A N 1
ATOM 652 C CA . MET A 1 98 ? 9.463 33.725 5.093 1.00 44.01 154 MET A CA 1
ATOM 653 C C . MET A 1 98 ? 8.353 32.776 4.646 1.00 45.72 154 MET A C 1
ATOM 654 O O . MET A 1 98 ? 8.194 32.519 3.442 1.00 41.52 154 MET A O 1
ATOM 659 N N . ASN A 1 99 ? 7.568 32.258 5.591 1.00 48.13 155 ASN A N 1
ATOM 660 C CA . ASN A 1 99 ? 6.456 31.383 5.223 1.00 46.27 155 ASN A CA 1
ATOM 661 C C . ASN A 1 99 ? 5.482 32.099 4.299 1.00 48.62 155 ASN A C 1
ATOM 662 O O . ASN A 1 99 ? 5.003 31.519 3.312 1.00 46.41 155 ASN A O 1
ATOM 667 N N . LYS A 1 100 ? 5.200 33.370 4.582 1.00 47.78 156 LYS A N 1
ATOM 668 C CA . LYS A 1 100 ? 4.310 34.139 3.722 1.00 41.76 156 LYS A CA 1
ATOM 669 C C . LYS A 1 100 ? 4.941 34.375 2.361 1.00 46.45 156 LYS A C 1
ATOM 670 O O . LYS A 1 100 ? 4.281 34.234 1.328 1.00 40.95 156 LYS A O 1
ATOM 672 N N . GLU A 1 101 ? 6.217 34.754 2.340 1.00 42.21 157 GLU A N 1
ATOM 673 C CA . GLU A 1 101 ? 6.884 34.974 1.065 1.00 45.86 157 GLU A CA 1
ATOM 674 C C . GLU A 1 101 ? 6.928 33.691 0.250 1.00 41.80 157 GLU A C 1
ATOM 675 O O . GLU A 1 101 ? 6.704 33.704 -0.964 1.00 44.27 157 GLU A O 1
ATOM 681 N N . LEU A 1 102 ? 7.190 32.566 0.907 1.00 38.57 158 LEU A N 1
ATOM 682 C CA . LEU A 1 102 ? 7.292 31.300 0.196 1.00 42.50 158 LEU A CA 1
ATOM 683 C C . LEU A 1 10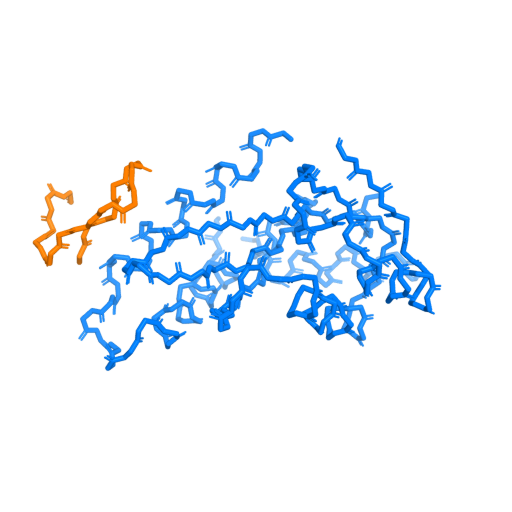2 ? 5.940 30.868 -0.370 1.00 41.57 158 LEU A C 1
ATOM 684 O O . LEU A 1 102 ? 5.837 30.499 -1.548 1.00 38.04 158 LEU A O 1
ATOM 689 N N . LYS A 1 103 ? 4.890 30.930 0.450 1.00 40.04 159 LYS A N 1
ATOM 690 C CA . LYS A 1 103 ? 3.539 30.618 -0.020 1.00 41.02 159 LYS A CA 1
ATOM 691 C C . LYS A 1 103 ? 3.154 31.469 -1.227 1.00 43.24 159 LYS A C 1
ATOM 692 O O . LYS A 1 103 ? 2.583 30.957 -2.204 1.00 39.06 159 LYS A O 1
ATOM 698 N N . LYS A 1 104 ? 3.482 32.764 -1.198 1.00 41.94 160 LYS A N 1
ATOM 699 C CA . LYS A 1 104 ? 3.140 33.618 -2.329 1.00 40.47 160 LYS A CA 1
ATOM 700 C C . LYS A 1 104 ? 3.829 33.145 -3.595 1.00 42.11 160 LYS A C 1
ATOM 701 O O . LYS A 1 104 ? 3.216 33.101 -4.670 1.00 46.69 160 LYS A O 1
ATOM 703 N N . ILE A 1 105 ? 5.109 32.789 -3.500 1.00 39.55 161 ILE A N 1
ATOM 704 C CA . ILE A 1 105 ? 5.806 32.333 -4.695 1.00 39.78 161 ILE A CA 1
ATOM 705 C C . ILE A 1 105 ? 5.268 30.986 -5.144 1.00 39.71 161 ILE A C 1
ATOM 706 O O . ILE A 1 105 ? 5.136 30.725 -6.350 1.00 32.17 161 ILE A O 1
ATOM 711 N N . ILE A 1 106 ? 5.007 30.084 -4.196 1.00 29.94 162 ILE A N 1
ATOM 712 C CA . ILE A 1 106 ? 4.477 28.773 -4.570 1.00 36.40 162 ILE A CA 1
ATOM 713 C C . ILE A 1 106 ? 3.157 28.936 -5.315 1.00 37.60 162 ILE A C 1
ATOM 714 O O . ILE A 1 106 ? 2.926 28.299 -6.355 1.00 35.69 162 ILE A O 1
ATOM 719 N N . GLY A 1 107 ? 2.288 29.817 -4.810 1.00 36.74 163 GLY A N 1
ATOM 720 C CA . GLY A 1 107 ? 1.013 30.047 -5.468 1.00 39.65 163 GLY A CA 1
ATOM 721 C C . GLY A 1 107 ? 1.180 30.453 -6.921 1.00 39.85 163 GLY A C 1
ATOM 722 O O . GLY A 1 107 ? 0.442 29.992 -7.789 1.00 39.07 163 GLY A O 1
ATOM 723 N N . GLN A 1 108 ? 2.194 31.279 -7.207 1.00 35.61 164 GLN A N 1
ATOM 724 C CA . GLN A 1 108 ? 2.389 31.833 -8.535 1.00 39.86 164 GLN A CA 1
ATOM 725 C C . GLN A 1 108 ? 2.956 30.833 -9.528 1.00 39.20 164 GLN A C 1
ATOM 726 O O . GLN A 1 108 ? 2.794 31.028 -10.735 1.00 44.22 164 GLN A O 1
ATOM 732 N N . VAL A 1 109 ? 3.644 29.792 -9.064 1.00 40.05 165 VAL A N 1
ATOM 733 C CA . VAL A 1 109 ? 4.245 28.809 -9.958 1.00 42.09 165 VAL A CA 1
ATOM 734 C C . VAL A 1 109 ? 3.537 27.474 -9.916 1.00 43.34 165 VAL A C 1
ATOM 735 O O . VAL A 1 109 ? 3.869 26.597 -10.733 1.00 44.27 165 VAL A O 1
ATOM 739 N N . ARG A 1 110 ? 2.605 27.268 -8.976 1.00 38.82 166 ARG A N 1
ATOM 740 C CA . ARG A 1 110 ? 2.063 25.930 -8.747 1.00 37.26 166 ARG A CA 1
ATOM 741 C C . ARG A 1 110 ? 1.533 25.287 -10.025 1.00 45.23 166 ARG A C 1
ATOM 742 O O . ARG A 1 110 ? 1.629 24.063 -10.185 1.00 39.00 166 ARG A O 1
ATOM 750 N N . ASP A 1 111 ? 0.970 26.087 -10.938 1.00 43.21 167 ASP A N 1
ATOM 751 C CA . ASP A 1 111 ? 0.381 25.530 -12.152 1.00 47.03 167 ASP A CA 1
ATOM 752 C C . ASP A 1 111 ? 1.426 24.940 -13.078 1.00 52.38 167 ASP A C 1
ATOM 753 O O . ASP A 1 111 ? 1.069 24.180 -13.986 1.00 54.97 167 ASP A O 1
ATOM 758 N N . GLN A 1 112 ? 2.694 25.298 -12.901 1.00 48.28 168 GLN A N 1
ATOM 759 C CA . GLN A 1 112 ? 3.757 24.797 -13.756 1.00 47.06 168 GLN A CA 1
ATOM 760 C C . GLN A 1 112 ? 4.358 23.502 -13.247 1.00 47.06 168 GLN A C 1
ATOM 761 O O . GLN A 1 112 ? 5.261 22.967 -13.894 1.00 54.65 168 GLN A O 1
ATOM 767 N N . ALA A 1 113 ? 3.884 22.992 -12.109 1.00 49.83 169 ALA A N 1
ATOM 768 C CA . ALA A 1 113 ? 4.418 21.782 -11.498 1.00 49.59 169 ALA A CA 1
ATOM 769 C C . ALA A 1 113 ? 3.309 20.761 -11.327 1.00 49.36 169 ALA A C 1
ATOM 770 O O . ALA A 1 113 ? 2.250 21.077 -10.778 1.00 54.72 169 ALA A O 1
ATOM 772 N N . GLU A 1 114 ? 3.565 19.533 -11.771 1.00 48.93 170 GLU A N 1
ATOM 773 C CA . GLU A 1 114 ? 2.618 18.462 -11.503 1.00 49.76 170 GLU A CA 1
ATOM 774 C C . GLU A 1 114 ? 2.323 18.338 -10.009 1.00 45.41 170 GLU A C 1
ATOM 775 O O . GLU A 1 114 ? 1.170 18.147 -9.620 1.00 47.32 170 GLU A O 1
ATOM 781 N N . HIS A 1 115 ? 3.340 18.489 -9.151 1.00 48.49 171 HIS A N 1
ATOM 782 C CA . HIS A 1 115 ? 3.193 18.223 -7.721 1.00 45.26 171 HIS A CA 1
ATOM 783 C C . HIS A 1 115 ? 3.690 19.378 -6.859 1.00 42.85 171 HIS A C 1
ATOM 784 O O . HIS A 1 115 ? 4.629 20.095 -7.218 1.00 43.08 171 HIS A O 1
ATOM 791 N N . LEU A 1 116 ? 3.052 19.531 -5.699 1.00 34.02 172 LEU A N 1
ATOM 792 C CA . LEU A 1 116 ? 3.468 20.550 -4.746 1.00 41.73 172 LEU A CA 1
ATOM 793 C C . LEU A 1 116 ? 4.978 20.538 -4.540 1.00 37.52 172 LEU A C 1
ATOM 794 O O . LEU A 1 116 ? 5.628 21.581 -4.635 1.00 40.59 172 LEU A O 1
ATOM 799 N N . LYS A 1 117 ? 5.552 19.356 -4.266 1.00 37.05 173 LYS A N 1
ATOM 800 C CA . LYS A 1 117 ? 6.974 19.270 -3.926 1.00 35.79 173 LYS A CA 1
ATOM 801 C C . LYS A 1 117 ? 7.838 19.967 -4.969 1.00 39.98 173 LYS A C 1
ATOM 802 O O . LYS A 1 117 ? 8.785 20.673 -4.619 1.00 34.01 173 LYS A O 1
ATOM 808 N N . THR A 1 118 ? 7.509 19.809 -6.256 1.00 33.51 174 THR A N 1
ATOM 809 C CA . THR A 1 118 ? 8.247 20.504 -7.304 1.00 33.55 174 THR A CA 1
ATOM 810 C C . THR A 1 118 ? 8.052 22.004 -7.225 1.00 36.63 174 THR A C 1
ATOM 811 O O . THR A 1 118 ? 9.008 22.773 -7.385 1.00 38.62 174 THR A O 1
ATOM 815 N N . ALA A 1 119 ? 6.807 22.441 -7.048 1.00 35.04 175 ALA A N 1
ATOM 816 C CA . ALA A 1 119 ? 6.553 23.863 -6.912 1.00 36.64 175 ALA A CA 1
ATOM 817 C C . ALA A 1 119 ? 7.329 24.448 -5.742 1.00 32.28 175 ALA A C 1
ATOM 818 O O . ALA A 1 119 ? 7.804 25.583 -5.820 1.00 29.73 175 ALA A O 1
ATOM 820 N N . VAL A 1 120 ? 7.420 23.712 -4.625 1.00 35.39 176 VAL A N 1
ATOM 821 C CA . VAL A 1 120 ? 8.167 24.222 -3.470 1.00 32.61 176 VAL A CA 1
ATOM 822 C C . VAL A 1 120 ? 9.614 24.507 -3.867 1.00 31.86 176 VAL A C 1
ATOM 823 O O . VAL A 1 120 ? 10.157 25.583 -3.597 1.00 34.16 176 VAL A O 1
ATOM 827 N N . GLN A 1 121 ? 10.249 23.561 -4.550 1.00 32.10 177 GLN A N 1
ATOM 828 C CA . GLN A 1 121 ? 11.648 23.758 -4.901 1.00 30.44 177 GLN A CA 1
ATOM 829 C C . GLN A 1 121 ? 11.806 24.826 -5.978 1.00 32.56 177 GLN A C 1
ATOM 830 O O . GLN A 1 121 ? 12.828 25.509 -6.011 1.00 31.50 177 GLN A O 1
ATOM 836 N N . MET A 1 122 ? 10.803 25.013 -6.842 1.00 33.30 178 MET A N 1
ATOM 837 C CA . MET A 1 122 ? 10.849 26.158 -7.751 1.00 35.60 178 MET A CA 1
ATOM 838 C C . MET A 1 122 ? 10.803 27.470 -6.982 1.00 30.07 178 MET A C 1
ATOM 839 O O . MET A 1 122 ? 11.553 28.402 -7.281 1.00 32.61 178 MET A O 1
ATOM 844 N N . ALA A 1 123 ? 9.955 27.549 -5.960 1.00 37.06 179 ALA A N 1
ATOM 845 C CA . ALA A 1 123 ? 9.857 28.774 -5.177 1.00 35.83 179 ALA A CA 1
ATOM 846 C C . ALA A 1 123 ? 11.134 29.044 -4.378 1.00 35.14 179 ALA A C 1
ATOM 847 O O . ALA A 1 123 ? 11.562 30.204 -4.243 1.00 35.58 179 ALA A O 1
ATOM 849 N N . VAL A 1 124 ? 11.742 27.993 -3.824 1.00 33.84 180 VAL A N 1
ATOM 850 C CA . VAL A 1 124 ? 13.001 28.143 -3.092 1.00 32.34 180 VAL A CA 1
ATOM 851 C C . VAL A 1 124 ? 14.076 28.703 -4.008 1.00 31.03 180 VAL A C 1
ATOM 852 O O . VAL A 1 124 ? 14.803 29.634 -3.652 1.00 30.28 180 VAL A O 1
ATOM 856 N N . PHE A 1 125 ? 14.183 28.130 -5.206 1.00 32.73 181 PHE A N 1
ATOM 857 C CA . PHE A 1 125 ? 15.079 28.627 -6.240 1.00 34.56 181 PHE A CA 1
ATOM 858 C C . PHE A 1 125 ? 14.838 30.107 -6.497 1.00 38.12 181 PHE A C 1
ATOM 859 O O . PHE A 1 125 ? 15.733 30.941 -6.317 1.00 35.25 181 PHE A O 1
ATOM 867 N N . ILE A 1 126 ? 13.615 30.445 -6.917 1.00 39.42 182 ILE A N 1
ATOM 868 C CA . ILE A 1 126 ? 13.282 31.832 -7.224 1.00 34.66 182 ILE A CA 1
ATOM 869 C C . ILE A 1 126 ? 13.674 32.729 -6.058 1.00 37.50 182 ILE A C 1
ATOM 870 O O . ILE A 1 126 ? 14.327 33.767 -6.234 1.00 36.46 182 ILE A O 1
ATOM 875 N N . HIS A 1 127 ? 13.343 32.307 -4.842 1.00 30.32 183 HIS A N 1
ATOM 876 C CA . HIS A 1 127 ? 13.687 33.132 -3.692 1.00 33.21 183 HIS A CA 1
ATOM 877 C C . HIS A 1 127 ? 15.195 33.306 -3.566 1.00 28.38 183 HIS A C 1
ATOM 878 O O . HIS A 1 127 ? 15.676 34.428 -3.399 1.00 34.31 183 HIS A O 1
ATOM 885 N N . ASN A 1 128 ? 15.961 32.208 -3.609 1.00 29.64 184 ASN A N 1
ATOM 886 C CA . ASN A 1 128 ? 17.390 32.312 -3.293 1.00 33.11 184 ASN A CA 1
ATOM 887 C C . ASN A 1 128 ? 18.176 33.014 -4.401 1.00 33.56 184 ASN A C 1
ATOM 888 O O . ASN A 1 128 ? 19.264 33.537 -4.142 1.00 30.49 184 ASN A O 1
ATOM 893 N N . LYS A 1 129 ? 17.655 33.037 -5.626 1.00 32.50 185 LYS A N 1
ATOM 894 C CA . LYS A 1 129 ? 18.382 33.595 -6.760 1.00 30.92 185 LYS A CA 1
ATOM 895 C C . LYS A 1 129 ? 18.043 35.056 -7.063 1.00 34.53 185 LYS A C 1
ATOM 896 O O . LYS A 1 129 ? 18.803 35.710 -7.779 1.00 40.61 185 LYS A O 1
ATOM 902 N N . LYS A 1 130 ? 16.981 35.614 -6.479 1.00 46.54 186 LYS A N 1
ATOM 903 C CA . LYS A 1 130 ? 16.553 36.969 -6.833 1.00 44.66 186 LYS A CA 1
ATOM 904 C C . LYS A 1 130 ? 17.435 38.044 -6.192 1.00 47.25 186 LYS A C 1
ATOM 905 O O . LYS A 1 130 ? 17.696 38.012 -4.988 1.00 40.92 186 LYS A O 1
ATOM 907 N N . ARG A 1 131 ? 17.869 39.012 -6.999 1.00 52.24 187 ARG A N 1
ATOM 908 C CA . ARG A 1 131 ? 18.652 40.166 -6.563 1.00 53.32 187 ARG A CA 1
ATOM 909 C C . ARG A 1 131 ? 17.756 41.335 -6.156 1.00 53.12 187 ARG A C 1
ATOM 910 O O . ARG A 1 131 ? 16.584 41.408 -6.522 1.00 60.39 187 ARG A O 1
ATOM 918 N N . LYS A 1 132 ? 18.343 42.286 -5.439 1.00 65.81 188 LYS A N 1
ATOM 919 C CA . LYS A 1 132 ? 17.657 43.552 -5.149 1.00 66.54 188 LYS A CA 1
ATOM 920 C C . LYS A 1 132 ? 18.515 44.752 -5.555 1.00 72.59 188 LYS A C 1
ATOM 921 O O . LYS A 1 132 ? 18.817 44.953 -6.737 1.00 74.52 188 LYS A O 1
ATOM 923 N N . GLY A 1 137 ? 22.746 43.669 -6.261 1.00 80.16 193 GLY A N 1
ATOM 924 C CA . GLY A 1 137 ? 23.866 43.168 -5.484 1.00 68.15 193 GLY A CA 1
ATOM 925 C C . GLY A 1 137 ? 23.507 42.136 -4.420 1.00 65.44 193 GLY A C 1
ATOM 926 O O . GLY A 1 137 ? 22.866 42.448 -3.412 1.00 63.38 193 GLY A O 1
ATOM 927 N N . TYR A 1 138 ? 23.914 40.894 -4.675 1.00 62.53 194 TYR A N 1
ATOM 928 C CA . TYR A 1 138 ? 23.855 39.775 -3.733 1.00 53.32 194 TYR A CA 1
ATOM 929 C C . TYR A 1 138 ? 22.449 39.261 -3.447 1.00 48.82 194 TYR A C 1
ATOM 930 O O . TYR A 1 138 ? 21.724 39.791 -2.598 1.00 43.72 194 TYR A O 1
ATOM 939 N N . SER A 1 139 ? 22.081 38.196 -4.147 1.00 46.64 195 SER A N 1
ATOM 940 C CA . SER A 1 139 ? 20.949 37.378 -3.755 1.00 40.77 195 SER A CA 1
ATOM 941 C C . SER A 1 139 ? 21.172 36.762 -2.365 1.00 39.56 195 SER A C 1
ATOM 942 O O . SER A 1 139 ? 22.265 36.813 -1.777 1.00 36.20 195 SER A O 1
ATOM 945 N N . ALA A 1 140 ? 20.111 36.163 -1.835 1.00 39.28 196 ALA A N 1
ATOM 946 C CA . ALA A 1 140 ? 20.269 35.433 -0.581 1.00 31.13 196 ALA A CA 1
ATOM 947 C C . ALA A 1 140 ? 21.191 34.227 -0.759 1.00 31.13 196 ALA A C 1
ATOM 948 O O . ALA A 1 140 ? 21.947 33.884 0.153 1.00 32.54 196 ALA A O 1
ATOM 950 N N . GLY A 1 141 ? 21.148 33.573 -1.920 1.00 30.43 197 GLY A N 1
ATOM 951 C CA . GLY A 1 141 ? 22.068 32.475 -2.170 1.00 29.72 197 GLY A CA 1
ATOM 952 C C . GLY A 1 141 ? 23.507 32.919 -2.313 1.00 28.87 197 GLY A C 1
ATOM 953 O O . GLY A 1 141 ? 24.427 32.187 -1.944 1.00 29.95 197 GLY A O 1
ATOM 954 N N . GLU A 1 142 ? 23.732 34.113 -2.844 1.00 32.63 198 GLU A N 1
ATOM 955 C CA . GLU A 1 142 ? 25.092 34.631 -2.877 1.00 32.86 198 GLU A CA 1
ATOM 956 C C . GLU A 1 142 ? 25.499 35.134 -1.506 1.00 34.88 198 GLU A C 1
ATOM 957 O O . GLU A 1 142 ? 26.664 35.021 -1.114 1.00 33.74 198 GLU A O 1
ATOM 963 N N . ARG A 1 143 ? 24.548 35.687 -0.765 1.00 32.02 199 ARG A N 1
ATOM 964 C CA . ARG A 1 143 ? 24.897 36.245 0.540 1.00 32.51 199 ARG A CA 1
ATOM 965 C C . ARG A 1 143 ? 25.355 35.148 1.493 1.00 30.63 199 ARG A C 1
ATOM 966 O O . ARG A 1 143 ? 26.368 35.309 2.180 1.00 37.80 199 ARG A O 1
ATOM 974 N N . ILE A 1 144 ? 24.644 34.015 1.532 1.00 29.51 200 ILE A N 1
ATOM 975 C CA . ILE A 1 144 ? 25.026 32.948 2.455 1.00 28.29 200 ILE A CA 1
ATOM 976 C C . ILE A 1 144 ? 26.453 32.471 2.185 1.00 35.18 200 ILE A C 1
ATOM 977 O O . ILE A 1 144 ? 27.252 32.339 3.124 1.00 28.84 200 ILE A O 1
ATOM 982 N N . VAL A 1 145 ? 26.828 32.246 0.914 1.00 27.67 201 VAL A N 1
ATOM 983 C CA . VAL A 1 145 ? 28.178 31.741 0.728 1.00 31.57 201 VAL A CA 1
ATOM 984 C C . VAL A 1 145 ? 29.197 32.833 1.025 1.00 39.45 201 VAL A C 1
ATOM 985 O O . VAL A 1 145 ? 30.291 32.540 1.521 1.00 36.93 201 VAL A O 1
ATOM 989 N N . ASP A 1 146 ? 28.861 34.106 0.761 1.00 40.88 202 ASP A N 1
ATOM 990 C CA . ASP A 1 146 ? 29.799 35.176 1.084 1.00 38.18 202 ASP A CA 1
ATOM 991 C C . ASP A 1 146 ? 29.962 35.326 2.595 1.00 39.74 202 ASP A C 1
ATOM 992 O O . ASP A 1 146 ? 31.082 35.501 3.089 1.00 41.87 202 ASP A O 1
ATOM 997 N N . ILE A 1 147 ? 28.867 35.254 3.343 1.00 37.97 203 ILE A N 1
ATOM 998 C CA . ILE A 1 147 ? 28.976 35.251 4.803 1.00 34.76 203 ILE A CA 1
ATOM 999 C C . ILE A 1 147 ? 29.912 34.139 5.265 1.00 43.61 203 ILE A C 1
ATOM 1000 O O . ILE A 1 147 ? 30.854 34.372 6.028 1.00 44.68 203 ILE A O 1
ATOM 1005 N N . ILE A 1 148 ? 29.689 32.915 4.783 1.00 41.14 204 ILE A N 1
ATOM 1006 C CA . ILE A 1 148 ? 30.467 31.783 5.275 1.00 40.23 204 ILE A CA 1
ATOM 1007 C C . ILE A 1 148 ? 31.922 31.881 4.825 1.00 48.07 204 ILE A C 1
ATOM 1008 O O . ILE A 1 148 ? 32.844 31.651 5.615 1.00 46.89 204 ILE A O 1
ATOM 1013 N N . ALA A 1 149 ? 32.143 32.192 3.561 1.00 44.13 205 ALA A N 1
ATOM 1014 C CA . ALA A 1 149 ? 33.480 32.288 2.993 1.00 45.41 205 ALA A CA 1
ATOM 1015 C C . ALA A 1 149 ? 34.326 33.299 3.715 1.00 51.74 205 ALA A C 1
ATOM 1016 O O . ALA A 1 149 ? 35.517 33.168 3.818 1.00 54.48 205 ALA A O 1
ATOM 1018 N N . THR A 1 150 ? 33.677 34.330 4.198 1.00 51.32 206 THR A N 1
ATOM 1019 C CA . THR A 1 150 ? 34.328 35.376 4.921 1.00 52.12 206 THR A CA 1
ATOM 1020 C C . THR A 1 150 ? 34.694 34.846 6.294 1.00 57.55 206 THR A C 1
ATOM 1021 O O . THR A 1 150 ? 35.766 35.090 6.789 1.00 63.21 206 THR A O 1
ATOM 1025 N N . ASP A 1 151 ? 33.820 34.056 6.881 1.00 56.53 207 ASP A N 1
ATOM 1026 C CA . ASP A 1 151 ? 34.127 33.398 8.133 1.00 60.21 207 ASP A CA 1
ATOM 1027 C C . ASP A 1 151 ? 35.228 32.325 8.084 1.00 67.99 207 ASP A C 1
ATOM 1028 O O . ASP A 1 151 ? 35.451 31.622 9.053 1.00 72.88 207 ASP A O 1
ATOM 1033 N N . ILE A 1 152 ? 35.920 32.207 6.968 1.00 67.26 208 ILE A N 1
ATOM 1034 C CA . ILE A 1 152 ? 37.144 31.398 6.906 1.00 73.93 208 ILE A CA 1
ATOM 1035 C C . ILE A 1 152 ? 38.348 32.284 6.569 1.00 73.19 208 ILE A C 1
ATOM 1036 O O . ILE A 1 152 ? 39.077 32.738 7.454 1.00 80.67 208 ILE A O 1
ATOM 1041 N N . TRP B 2 1 ? -2.452 29.534 -7.693 1.00 37.21 1 TRP B N 1
ATOM 1042 C CA . TRP B 2 1 ? -3.215 29.114 -6.513 1.00 37.78 1 TRP B CA 1
ATOM 1043 C C . TRP B 2 1 ? -3.050 30.120 -5.403 1.00 34.43 1 TRP B C 1
ATOM 1044 O O . TRP B 2 1 ? -2.159 30.944 -5.464 1.00 37.43 1 TRP B O 1
ATOM 1055 N N . SER B 2 2 ? -3.910 30.047 -4.387 1.00 41.34 2 SER B N 1
ATOM 1056 C CA . SER B 2 2 ? -3.866 30.933 -3.231 1.00 36.66 2 SER B CA 1
ATOM 1057 C C . SER B 2 2 ? -3.869 30.094 -1.968 1.00 46.50 2 SER B C 1
ATOM 1058 O O . SER B 2 2 ? -4.750 29.251 -1.797 1.00 47.07 2 SER B O 1
ATOM 1061 N N . TYR B 2 3 ? -2.912 30.346 -1.078 1.00 41.65 3 TYR B N 1
ATOM 1062 C CA . TYR B 2 3 ? -2.782 29.617 0.175 1.00 45.51 3 TYR B CA 1
ATOM 1063 C C . TYR B 2 3 ? -3.125 30.550 1.319 1.00 45.02 3 TYR B C 1
ATOM 1064 O O . TYR B 2 3 ? -2.551 31.635 1.423 1.00 54.13 3 TYR B O 1
ATOM 1073 N N . PHE B 2 4 ? -4.062 30.135 2.164 1.00 50.57 4 PHE B N 1
ATOM 1074 C CA . PHE B 2 4 ? -4.639 31.001 3.184 1.00 51.18 4 PHE B CA 1
ATOM 1075 C C . PHE B 2 4 ? -3.963 30.778 4.537 1.00 58.50 4 PHE B C 1
ATOM 1076 O O . PHE B 2 4 ? -3.148 29.867 4.706 1.00 61.04 4 PHE B O 1
ATOM 1084 N N . TYR B 2 5 ? -4.308 31.639 5.506 1.00 54.67 5 TYR B N 1
ATOM 1085 C CA . TYR B 2 5 ? -3.683 31.565 6.831 1.00 59.80 5 TYR B CA 1
ATOM 1086 C C . TYR B 2 5 ? -3.976 30.230 7.497 1.00 59.90 5 TYR B C 1
ATOM 1087 O O . TYR B 2 5 ? -3.062 29.543 7.966 1.00 67.45 5 TYR B O 1
ATOM 1089 N N . ASP B 2 6 ? -5.246 29.845 7.551 1.00 58.62 6 ASP B N 1
ATOM 1090 C CA . ASP B 2 6 ? -5.570 28.470 7.879 1.00 56.69 6 ASP B CA 1
ATOM 1091 C C . ASP B 2 6 ? -5.045 27.553 6.777 1.00 62.67 6 ASP B C 1
ATOM 1092 O O . ASP B 2 6 ? -4.646 27.996 5.698 1.00 69.66 6 ASP B O 1
ATOM 1097 N N . GLY B 2 7 ? -5.055 26.257 7.037 1.00 61.45 7 GLY B N 1
ATOM 1098 C CA . GLY B 2 7 ? -4.415 25.363 6.092 1.00 59.29 7 GLY B CA 1
ATOM 1099 C C . GLY B 2 7 ? -5.056 25.282 4.722 1.00 55.60 7 GLY B C 1
ATOM 1100 O O . GLY B 2 7 ? -4.564 24.557 3.852 1.00 58.18 7 GLY B O 1
ATOM 1101 N N . SER B 2 8 ? -6.148 26.009 4.504 1.00 56.00 8 SER B N 1
ATOM 1102 C CA . SER B 2 8 ? -6.896 25.792 3.277 1.00 51.23 8 SER B CA 1
ATOM 1103 C C . SER B 2 8 ? -6.284 26.578 2.122 1.00 50.78 8 SER B C 1
ATOM 1104 O O . SER B 2 8 ? -5.441 27.461 2.299 1.00 48.62 8 SER B O 1
ATOM 1107 N N . TYR B 2 9 ? -6.729 26.242 0.917 1.00 49.87 9 TYR B N 1
ATOM 1108 C CA . TYR B 2 9 ? -6.191 26.871 -0.275 1.00 46.48 9 TYR B CA 1
ATOM 1109 C C . TYR B 2 9 ? -7.243 26.885 -1.368 1.00 44.25 9 TYR B C 1
ATOM 1110 O O . TYR B 2 9 ? -8.239 26.161 -1.316 1.00 44.82 9 TYR B O 1
ATOM 1119 N N . SER B 2 10 ? -6.978 27.688 -2.395 1.00 41.79 10 SER B N 1
ATOM 1120 C CA . SER B 2 10 ? -7.837 27.746 -3.561 1.00 40.47 10 SER B CA 1
ATOM 1121 C C . SER B 2 10 ? -6.985 27.608 -4.810 1.00 38.95 10 SER B C 1
ATOM 1122 O O . SER B 2 10 ? -5.832 28.048 -4.845 1.00 41.20 10 SER B O 1
ATOM 1125 N N . TYR B 2 11 ? -7.560 26.977 -5.832 1.00 40.03 11 TYR B N 1
ATOM 1126 C CA . TYR B 2 11 ? -6.915 26.931 -7.132 1.00 35.02 11 TYR B CA 1
ATOM 1127 C C . TYR B 2 11 ? -6.953 28.279 -7.827 1.00 37.53 11 TYR B C 1
ATOM 1128 O O . TYR B 2 11 ? -6.202 28.498 -8.786 1.00 41.74 11 TYR B O 1
ATOM 1137 N N . TYR B 2 12 ? -7.822 29.175 -7.380 1.00 40.14 12 TYR B N 1
ATOM 1138 C CA . TYR B 2 12 ? -7.994 30.471 -8.009 1.00 38.53 12 TYR B CA 1
ATOM 1139 C C . TYR B 2 12 ? -6.992 31.443 -7.417 1.00 38.00 12 TYR B C 1
ATOM 1140 O O . TYR B 2 12 ? -6.707 31.394 -6.216 1.00 38.52 12 TYR B O 1
ATOM 1149 N N . ASP B 2 13 ? -6.452 32.322 -8.265 1.00 34.88 13 ASP B N 1
ATOM 1150 C CA . ASP B 2 13 ? -5.516 33.358 -7.811 1.00 46.28 13 ASP B CA 1
ATOM 1151 C C . ASP B 2 13 ? -6.289 34.634 -7.486 1.00 43.96 13 ASP B C 1
ATOM 1152 O O . ASP B 2 13 ? -6.579 35.445 -8.368 1.00 42.96 13 ASP B O 1
ATOM 1157 N N . TYR B 2 14 ? -6.612 34.821 -6.209 1.00 42.33 14 TYR B N 1
ATOM 1158 C CA . TYR B 2 14 ? -7.348 36.000 -5.769 1.00 46.48 14 TYR B CA 1
ATOM 1159 C C . TYR B 2 14 ? -6.479 37.249 -5.661 1.00 54.86 14 TYR B C 1
ATOM 1160 O O . TYR B 2 14 ? -7.015 38.362 -5.632 1.00 50.16 14 TYR B O 1
ATOM 1169 N N . GLU B 2 15 ? -5.163 37.095 -5.584 1.00 57.85 15 GLU B N 1
ATOM 1170 C CA . GLU B 2 15 ? -4.263 38.241 -5.559 1.00 67.85 15 GLU B CA 1
ATOM 1171 C C . GLU B 2 15 ? -3.356 38.234 -6.788 1.00 62.35 15 GLU B C 1
ATOM 1172 O O . GLU B 2 15 ? -3.290 39.219 -7.524 1.00 69.27 15 GLU B O 1
#

InterPro domains:
  IPR000071 Immunodeficiency lentiviral matrix, N-terminal [PF00540] (2-132)
  IPR000071 Immunodeficiency lentiviral matrix, N-terminal [PR00234] (4-20)
  IPR000071 Immunodeficiency lentiviral matrix, N-terminal [PR00234] (22-40)
  IPR000071 Immunodeficiency lentiviral matrix, N-terminal [PR00234] (42-57)
  IPR000071 Immunodeficiency lentiviral matrix, N-terminal [PR00234] (70-89)
  IPR000071 Immunodeficiency lentiviral matrix, N-terminal [PR00234] (89-102)
  IPR000477 Reverse transcriptase domain [PF00078] (650-821)
  IPR000477 Reverse transcriptase domain [PS50878] (631-821)
  IPR001037 Integrase, C-terminal, retroviral [PF00552] (1372-1415)
  IPR001037 Integrase, C-terminal, retroviral [PS51027] (1370-1417)
  IPR001584 Integrase, catalytic core [PF00665] (1204-1292)
  IPR001584 Integrase, catalytic core [PS50994] (1201-1351)
  IPR001878 Zinc finger, CCHC-type [PF00098] (391-406)
  IPR001878 Zinc finger, CCHC-type [PF00098] (412-428)
  IPR001878 Zinc finger, CCHC-type [PS50158] (391-406)
  IPR001878 Zinc finger, CCHC-type [PS50158] (413-428)
  IPR001878 Zinc finger, CCHC-type [SM00343] (391-407)
  IPR001878 Zinc finger, CCHC-type [SM00343] (412-428)
  IPR001969 Aspartic peptidase, active site [PS00141] (510-521)
  IPR001995 Peptidase A2A, retrovirus, catalytic [PS50175] (508-577)

Foldseek 3Di:
DLAEKEWEWDADPRWIKIWIAPLVLRQIDMFTFRDLALVRVLVVVLVVLVVGVHAEYEYADDRNCPDPSNVVSCVVSNHHYDRDCSVVVVVVQQVVQLVVCVVVDPDSRVSSVVSSVCQQPDDPVHGSVRVSVVSVVVVD/DAQDPPRDGDPDDPD

B-factor: mean 47.99, std 12.3, range [20.0, 88.39]

Organism: Human immunodeficiency virus type 1 group M subtype B (isolate HXB2) (NCBI:txid11706)

Nearest PDB structures (foldseek):
  6ex9-assembly1_A-2  TM=1.007E+00  e=1.095E-29  Human immunodeficiency virus 1
  8cbu-assembly1_D  TM=9.946E-01  e=1.155E-26  Human immunodeficiency virus 1
  1biu-assembly2_C-2  TM=9.875E-01  e=9.326E-26  Human immunodeficiency virus 1
  8a1p-assembly1_B  TM=9.927E-01  e=1.871E-25  Human immunodeficiency virus 1
  1b9d-assembly1_A  TM=9.550E-01  e=2.123E-25  Human immunodeficiency virus 1

Solvent-accessible surface area: 8176 Å² total; per-residue (Å²): 90,42,7,58,1,24,3,29,19,18,78,3,26,72,101,17,1,0,2,0,4,0,58,49,15,15,23,0,17,5,64,28,9,117,44,74,58,11,60,52,0,14,130,10,1,78,65,1,28,74,129,44,57,4,113,30,0,68,13,78,105,29,96,5,0,62,22,88,72,0,52,60,14,4,81,206,30,46,13,57,36,88,117,107,56,50,22,66,68,24,16,64,74,4,39,54,20,1,6,138,11,19,112,125,9,154,100,5,128,63,0,0,79,55,0,16,125,74,26,11,123,64,143,133,79,104,4,16,18,60,96,0,77,52,35,24,62,107,96,179,34,18,28,79,114,93,47,58,70,22,146,137,81,135,210

GO terms:
  GO:0042025 host cell nucleus (C, EXP)
  GO:0005515 protein binding (F, IPI)
  GO:0008233 peptidase activity (F, TAS)
  GO:0008907 integrase activity (F, TAS)
  GO:0019058 viral life cycle (P, TAS)
  GO:0075713 establishment of integrated proviral latency (P, TAS)
  GO:0042802 identical protein binding (F, IPI)
  GO:0008270 zinc ion binding (F, IDA)
  GO:0042802 identical protein binding (F, IDA)
  GO:0016485 protein processing (P, IDA)
  GO:0004190 aspartic-type endopeptidase activity (F, IDA)
  GO:0019072 viral genome packaging (P, IMP)

Secondary structure (DSSP, 8-state):
-TTEEEEEEEEETTEEEEEEEETTTTEEEEEEESSSSHHHHHHHHHHHHHHS---EEE----HHHHSHHHHHHHHHHT-EEE--THHHHHHHHHHHHHHHHGGG-SSHHHHHHHHHHHHHH------HHHHHHHHHHHT-/-EE-SSS-EESS---

Radius of gyration: 15.45 Å; Cα contacts (8 Å, |Δi|>4): 266; chains: 2; bounding box: 45×32×35 Å

Sequence (155 aa):
SPGIWQLDCTHLEGKVILVAVHVASGYIEAEVIPAETGQETAYFLLKLAGRWPVKTIHTDNGSNFTGATVRAACDWAGIKQEFQGVVESMNKELKKIIGQVRDQAEHLKTAVQMAVFIHNKKRKGYSAGERIVDIIATDIWSYFYDGSYSYYDYE